Protein AF-A0A9W6HVS0-F1 (afdb_monomer_lite)

pLDDT: mean 80.98, std 13.02, range [47.84, 93.44]

Sequence (74 aa):
MSESDKTTASEIGTVGDALTVRTLGNVALVLAVAVAVFALILYQEISTNALLGMLILTGVGVGLRIEAAVRLRG

Foldseek 3Di:
DDPVVVVVVVLVVLLVVLVVLLVQLVVLQVVLVVLVVVCCVPPVDQDPVSVVSSVVSNVSSVVSNVVSVVSNVD

Secondary structure (DSSP, 8-state):
--HHHHHHHHHHHHHHHHHHHHHHHHHHHHHHHHHHHHHHHHHSS--HHHHHHHHHHHHHHHHHHHHHHHHTT-

Organism: NCBI:txid47481

Radius of gyration: 17.92 Å; chains: 1; bounding box: 50×18×44 Å

Structure (mmCIF, N/CA/C/O backbone):
data_AF-A0A9W6HVS0-F1
#
_entry.id   AF-A0A9W6HVS0-F1
#
loop_
_atom_site.group_PDB
_atom_site.id
_atom_site.type_symbol
_atom_site.label_atom_id
_atom_site.label_alt_id
_atom_site.label_comp_id
_atom_site.label_asym_id
_atom_site.label_entity_id
_atom_site.label_seq_id
_atom_site.pdbx_PDB_ins_code
_atom_site.Cartn_x
_atom_site.Cartn_y
_atom_site.Cartn_z
_atom_site.occupancy
_atom_site.B_iso_or_equiv
_atom_site.auth_seq_id
_atom_site.auth_comp_id
_atom_site.auth_asym_id
_atom_site.auth_atom_id
_atom_site.pdbx_PDB_model_num
ATOM 1 N N . MET A 1 1 ? 34.791 -7.945 -26.510 1.00 47.84 1 MET A N 1
ATOM 2 C CA . MET A 1 1 ? 33.861 -8.066 -25.367 1.00 47.84 1 MET A CA 1
ATOM 3 C C . MET A 1 1 ? 32.558 -7.442 -25.831 1.00 47.84 1 MET A C 1
ATOM 5 O O . MET A 1 1 ? 32.580 -6.271 -26.182 1.00 47.84 1 MET A O 1
ATOM 9 N N . SER A 1 2 ? 31.534 -8.266 -26.053 1.00 48.50 2 SER A N 1
ATOM 10 C CA . SER A 1 2 ? 30.413 -7.960 -26.950 1.00 48.50 2 SER A CA 1
ATOM 11 C C . SER A 1 2 ? 29.487 -6.891 -26.365 1.00 48.50 2 SER A C 1
ATOM 13 O O . SER A 1 2 ? 28.955 -7.060 -25.272 1.00 48.50 2 SER A O 1
ATOM 15 N N . GLU A 1 3 ? 29.279 -5.799 -27.098 1.00 54.78 3 GLU A N 1
ATOM 16 C CA . GLU A 1 3 ? 28.339 -4.720 -26.755 1.00 54.78 3 GLU A CA 1
ATOM 17 C C . GLU A 1 3 ? 26.898 -5.255 -26.608 1.00 54.78 3 GLU A C 1
ATOM 19 O O . GLU A 1 3 ? 26.138 -4.773 -25.774 1.00 54.78 3 GLU A O 1
ATOM 24 N N . SER A 1 4 ? 26.588 -6.362 -27.298 1.00 53.38 4 SER A N 1
ATOM 25 C CA . SER A 1 4 ? 25.313 -7.090 -27.227 1.00 53.38 4 SER A CA 1
ATOM 26 C C . SER A 1 4 ? 25.022 -7.752 -25.869 1.00 53.38 4 SER A C 1
ATOM 28 O O . SER A 1 4 ? 23.854 -7.906 -25.512 1.00 53.38 4 SER A O 1
ATOM 30 N N . ASP A 1 5 ? 26.042 -8.127 -25.087 1.00 52.94 5 ASP A N 1
ATOM 31 C CA . ASP A 1 5 ? 25.829 -8.721 -23.752 1.00 52.94 5 ASP A CA 1
ATOM 32 C C . ASP A 1 5 ? 25.445 -7.659 -22.713 1.00 52.94 5 ASP A C 1
ATOM 34 O O . ASP A 1 5 ? 24.707 -7.936 -21.766 1.00 52.94 5 ASP A O 1
ATOM 38 N N . LYS A 1 6 ? 25.908 -6.416 -22.895 1.00 55.22 6 LYS A N 1
ATOM 39 C CA . LYS A 1 6 ? 25.611 -5.305 -21.981 1.00 55.22 6 LYS A CA 1
ATOM 40 C C . LYS A 1 6 ? 24.178 -4.801 -22.133 1.00 55.22 6 LYS A C 1
ATOM 42 O O . LYS A 1 6 ? 23.530 -4.531 -21.124 1.00 55.22 6 LYS A O 1
ATOM 47 N N . THR A 1 7 ? 23.681 -4.703 -23.3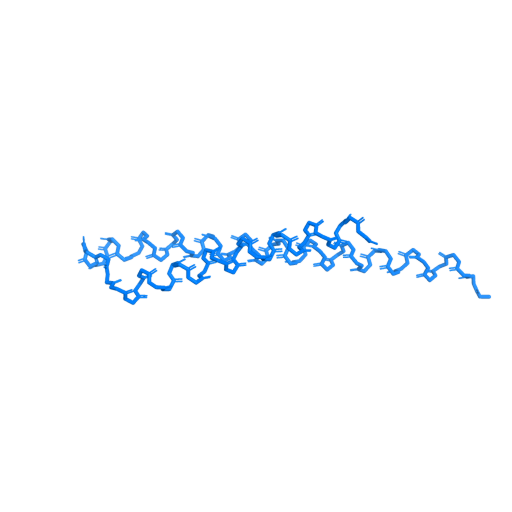65 1.00 56.31 7 THR A N 1
ATOM 48 C CA . THR A 1 7 ? 22.315 -4.236 -23.650 1.00 56.31 7 THR A CA 1
ATOM 49 C C . THR A 1 7 ? 21.278 -5.203 -23.084 1.00 56.31 7 THR A C 1
ATOM 51 O O . THR A 1 7 ? 20.380 -4.790 -22.357 1.00 56.31 7 THR A O 1
ATOM 54 N N . THR A 1 8 ? 21.482 -6.505 -23.299 1.00 57.34 8 THR A N 1
ATOM 55 C CA . THR A 1 8 ? 20.566 -7.556 -22.831 1.00 57.34 8 THR A CA 1
ATOM 56 C C . THR A 1 8 ? 20.534 -7.651 -21.300 1.00 57.34 8 THR A C 1
ATOM 58 O O . THR A 1 8 ? 19.467 -7.764 -20.702 1.00 57.34 8 THR A O 1
ATOM 61 N N . ALA A 1 9 ? 21.688 -7.543 -20.631 1.00 59.88 9 ALA A N 1
ATOM 62 C CA . ALA A 1 9 ? 21.749 -7.541 -19.167 1.00 59.88 9 ALA A CA 1
ATOM 63 C C . ALA A 1 9 ? 21.091 -6.293 -18.543 1.00 59.88 9 ALA A C 1
ATOM 65 O O . ALA A 1 9 ? 20.445 -6.395 -17.499 1.00 59.88 9 ALA A O 1
ATOM 66 N N . SER A 1 10 ? 21.221 -5.129 -19.190 1.00 59.25 10 SER A N 1
ATOM 67 C CA . SER A 1 10 ? 20.590 -3.880 -18.747 1.00 59.25 10 SER A CA 1
ATOM 68 C C . SER A 1 10 ? 19.068 -3.910 -18.920 1.00 59.25 10 SER A C 1
ATOM 70 O O . SER A 1 10 ? 18.344 -3.478 -18.025 1.00 59.25 10 SER A O 1
ATOM 72 N N . GLU A 1 11 ? 18.560 -4.461 -20.024 1.00 59.44 11 GLU A N 1
ATOM 73 C CA . GLU A 1 11 ? 17.116 -4.624 -20.248 1.00 59.44 11 GLU A CA 1
ATOM 74 C C . GLU A 1 11 ? 16.497 -5.632 -19.270 1.00 59.44 11 GLU A C 1
ATOM 76 O O . GLU A 1 11 ? 15.465 -5.347 -18.665 1.00 59.44 11 GLU A O 1
ATOM 81 N N . ILE A 1 12 ? 17.154 -6.774 -19.028 1.00 61.47 12 ILE A N 1
ATOM 82 C CA . ILE A 1 12 ? 16.687 -7.774 -18.051 1.00 61.47 12 ILE A CA 1
ATOM 83 C C . ILE A 1 12 ? 16.653 -7.184 -16.631 1.00 61.47 12 ILE A C 1
ATOM 85 O O . ILE A 1 12 ? 15.685 -7.409 -15.900 1.00 61.47 12 ILE A O 1
ATOM 89 N N . GLY A 1 13 ? 17.662 -6.392 -16.249 1.00 63.44 13 GLY A N 1
ATOM 90 C CA . GLY A 1 13 ? 17.679 -5.677 -14.968 1.00 63.44 13 GLY A CA 1
ATOM 91 C C . GLY A 1 13 ? 16.536 -4.663 -14.838 1.00 63.44 13 GLY A C 1
ATOM 92 O O . GLY A 1 13 ? 15.855 -4.623 -13.817 1.00 63.44 13 GLY A O 1
ATOM 93 N N . THR A 1 14 ? 16.253 -3.911 -15.904 1.00 69.88 14 THR A N 1
ATOM 94 C CA . THR A 1 14 ? 15.205 -2.874 -15.916 1.00 69.88 14 THR A CA 1
ATOM 95 C C . THR A 1 14 ? 13.797 -3.477 -15.846 1.00 69.88 14 THR A C 1
ATOM 97 O O . THR A 1 14 ? 12.943 -2.999 -15.095 1.00 69.88 14 THR A O 1
ATOM 100 N N . VAL A 1 15 ? 13.560 -4.586 -16.554 1.00 71.12 15 VAL A N 1
ATOM 101 C CA . VAL A 1 15 ? 12.292 -5.333 -16.500 1.00 71.12 15 VAL A CA 1
ATOM 102 C C . VAL A 1 15 ? 12.094 -5.995 -15.130 1.00 71.12 15 VAL A C 1
ATOM 104 O O . VAL A 1 15 ? 10.988 -5.951 -14.583 1.00 71.12 15 VAL A O 1
ATOM 107 N N . GLY A 1 16 ? 13.151 -6.568 -14.542 1.00 74.94 16 GLY A N 1
ATOM 108 C CA . GLY A 1 16 ? 13.121 -7.155 -13.196 1.00 74.94 16 GLY A CA 1
ATOM 109 C C . GLY A 1 16 ? 12.799 -6.131 -12.102 1.00 74.94 16 GLY A C 1
ATOM 110 O O . GLY A 1 16 ? 11.942 -6.372 -11.244 1.00 74.94 16 GLY A O 1
ATOM 111 N N . ASP A 1 17 ? 13.403 -4.947 -12.180 1.00 79.19 17 ASP A N 1
ATOM 112 C CA . ASP A 1 17 ? 13.114 -3.838 -11.271 1.00 79.19 17 ASP A CA 1
ATOM 113 C C . ASP A 1 17 ? 11.679 -3.330 -11.437 1.00 79.19 17 ASP A C 1
ATOM 115 O O . ASP A 1 17 ? 10.979 -3.101 -10.449 1.00 79.19 17 ASP A O 1
ATOM 119 N N . ALA A 1 18 ? 11.185 -3.211 -12.670 1.00 80.75 18 ALA A N 1
ATOM 120 C CA . ALA A 1 18 ? 9.813 -2.780 -12.915 1.00 80.75 18 ALA A CA 1
ATOM 121 C C . ALA A 1 18 ? 8.773 -3.779 -12.374 1.00 80.75 18 ALA A C 1
ATOM 123 O O . ALA A 1 18 ? 7.761 -3.376 -11.792 1.00 80.75 18 ALA A O 1
ATOM 124 N N . LEU A 1 19 ? 9.023 -5.086 -12.500 1.00 84.50 19 LEU A N 1
ATOM 125 C CA . LEU A 1 19 ? 8.177 -6.126 -11.903 1.00 84.50 19 LEU A CA 1
ATOM 126 C C . LEU A 1 19 ? 8.197 -6.073 -10.369 1.00 84.50 19 LEU A C 1
ATOM 128 O O . LEU A 1 19 ? 7.150 -6.242 -9.733 1.00 84.50 19 LEU A O 1
ATOM 132 N N . THR A 1 20 ? 9.352 -5.780 -9.774 1.00 88.06 20 THR A N 1
ATOM 133 C CA . THR A 1 20 ? 9.498 -5.607 -8.322 1.00 88.06 20 THR A CA 1
ATOM 134 C C . THR A 1 20 ? 8.690 -4.408 -7.828 1.00 88.06 20 THR A C 1
ATOM 136 O O . THR A 1 20 ? 7.869 -4.545 -6.919 1.00 88.06 20 THR A O 1
ATOM 139 N N . VAL A 1 21 ? 8.829 -3.253 -8.483 1.00 85.62 21 VAL A N 1
ATOM 140 C CA . VAL A 1 21 ? 8.073 -2.028 -8.171 1.00 85.62 21 VAL A CA 1
ATOM 141 C C . VAL A 1 21 ? 6.564 -2.264 -8.316 1.00 85.62 21 VAL A C 1
ATOM 143 O O . VAL A 1 21 ? 5.782 -1.901 -7.434 1.00 85.62 21 VAL A O 1
ATOM 146 N N . ARG A 1 22 ? 6.131 -2.961 -9.374 1.00 87.56 22 ARG A N 1
ATOM 147 C CA . ARG A 1 22 ? 4.721 -3.336 -9.566 1.00 87.56 22 ARG A CA 1
ATOM 148 C C . ARG A 1 22 ? 4.201 -4.226 -8.437 1.00 87.56 22 ARG A C 1
ATOM 150 O O . ARG A 1 22 ? 3.067 -4.049 -7.988 1.00 87.56 22 ARG A O 1
ATOM 157 N N . THR A 1 23 ? 5.015 -5.178 -7.987 1.00 91.25 23 THR A N 1
ATOM 158 C CA . THR A 1 23 ? 4.668 -6.100 -6.897 1.00 91.25 23 THR A CA 1
ATOM 159 C C . THR A 1 23 ? 4.536 -5.354 -5.57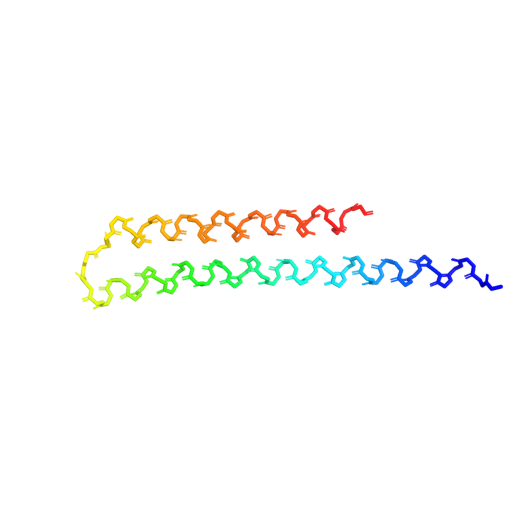4 1.00 91.25 23 THR A C 1
ATOM 161 O O . THR A 1 23 ? 3.532 -5.525 -4.886 1.00 91.25 23 THR A O 1
ATOM 164 N N . LEU A 1 24 ? 5.468 -4.452 -5.260 1.00 90.88 24 LEU A N 1
ATOM 165 C CA . LEU A 1 24 ? 5.374 -3.572 -4.091 1.00 90.88 24 LEU A CA 1
ATOM 166 C C . LEU A 1 24 ? 4.108 -2.707 -4.134 1.00 90.88 24 LEU A C 1
ATOM 168 O O . LEU A 1 24 ? 3.401 -2.598 -3.132 1.00 90.88 24 LEU A O 1
ATOM 172 N N . GLY A 1 25 ? 3.757 -2.174 -5.309 1.00 87.50 25 GLY A N 1
ATOM 173 C CA . GLY A 1 25 ? 2.513 -1.431 -5.499 1.00 87.50 25 GLY A CA 1
ATOM 174 C C . GLY A 1 25 ? 1.257 -2.266 -5.215 1.00 87.50 25 GLY A C 1
ATOM 175 O O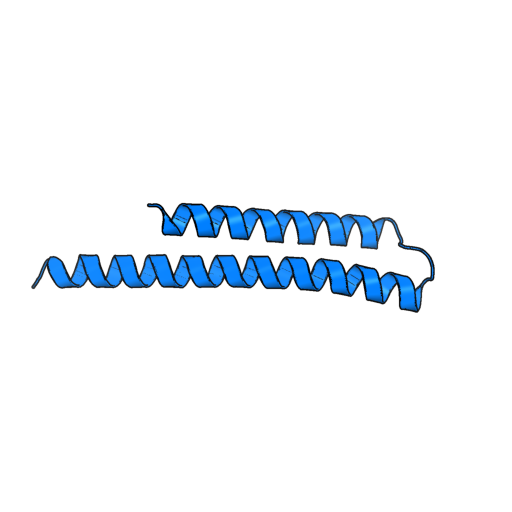 . GLY A 1 25 ? 0.306 -1.786 -4.597 1.00 87.50 25 GLY A O 1
ATOM 176 N N . ASN A 1 26 ? 1.255 -3.544 -5.608 1.00 91.75 26 ASN A N 1
ATOM 177 C CA . ASN A 1 26 ? 0.174 -4.475 -5.276 1.00 91.75 26 ASN A CA 1
ATOM 178 C C . ASN A 1 26 ? 0.095 -4.764 -3.776 1.00 91.75 26 ASN A C 1
ATOM 180 O O . ASN A 1 26 ? -1.003 -4.746 -3.224 1.00 91.75 26 ASN A O 1
ATOM 184 N N . VAL A 1 27 ? 1.234 -5.000 -3.125 1.00 92.25 27 VAL A N 1
ATOM 185 C CA . VAL A 1 27 ? 1.297 -5.245 -1.678 1.00 92.25 27 VAL A CA 1
ATOM 186 C C . VAL A 1 27 ? 0.741 -4.048 -0.910 1.00 92.25 27 VAL A C 1
ATOM 188 O O . VAL A 1 27 ? -0.098 -4.237 -0.035 1.00 92.25 27 VAL A O 1
ATOM 191 N N . ALA A 1 28 ? 1.122 -2.822 -1.276 1.00 89.31 28 ALA A N 1
ATOM 192 C CA . ALA A 1 28 ? 0.611 -1.608 -0.640 1.00 89.31 28 ALA A CA 1
ATOM 193 C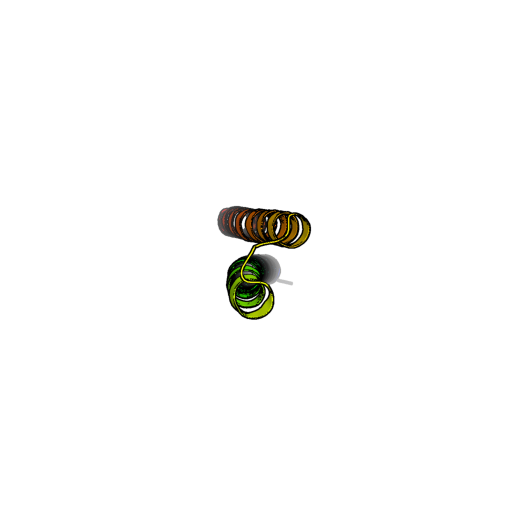 C . ALA A 1 28 ? -0.923 -1.494 -0.737 1.00 89.31 28 ALA A C 1
ATOM 195 O O . ALA A 1 28 ? -1.584 -1.178 0.250 1.00 89.31 28 ALA A O 1
ATOM 196 N N . LEU A 1 29 ? -1.508 -1.830 -1.891 1.00 89.19 29 LEU A N 1
ATOM 197 C CA . LEU A 1 29 ? -2.964 -1.834 -2.073 1.00 89.19 29 LEU A CA 1
ATOM 198 C C . LEU A 1 29 ? -3.666 -2.935 -1.273 1.00 89.19 29 LEU A C 1
ATOM 200 O O . LEU A 1 29 ? -4.707 -2.678 -0.673 1.00 89.19 29 LEU A O 1
ATOM 204 N N . VAL A 1 30 ? -3.099 -4.142 -1.222 1.00 93.25 30 VAL A N 1
ATOM 205 C CA . VAL A 1 30 ? -3.638 -5.225 -0.384 1.00 93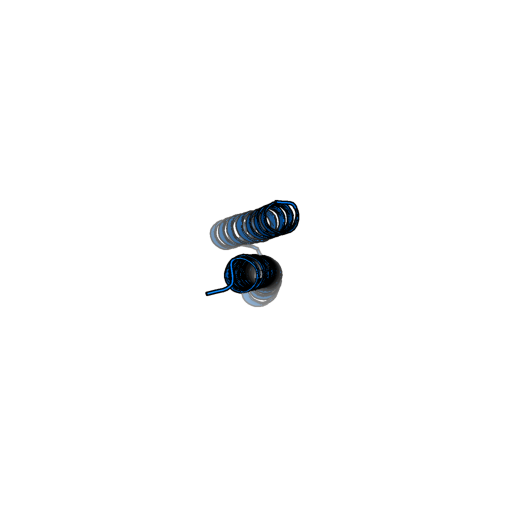.25 30 VAL A CA 1
ATOM 206 C C . VAL A 1 30 ? -3.580 -4.840 1.093 1.00 93.25 30 VAL A C 1
ATOM 208 O O . VAL A 1 30 ? -4.552 -5.053 1.813 1.00 93.25 30 VAL A O 1
ATOM 211 N N . LEU A 1 31 ? -2.487 -4.216 1.539 1.00 90.19 31 LEU A N 1
ATOM 212 C CA . LEU A 1 31 ? -2.359 -3.713 2.905 1.00 90.19 31 LEU A CA 1
ATOM 213 C C . LEU A 1 31 ? -3.378 -2.612 3.209 1.00 90.19 31 LEU A C 1
ATOM 215 O O . LEU A 1 31 ? -3.956 -2.631 4.290 1.00 90.19 31 LEU A O 1
ATOM 219 N N . ALA A 1 32 ? -3.658 -1.702 2.272 1.00 87.06 32 ALA A N 1
ATOM 220 C CA . ALA A 1 32 ? -4.697 -0.686 2.455 1.00 87.06 32 ALA A CA 1
ATOM 221 C C . ALA A 1 32 ? -6.070 -1.327 2.726 1.00 87.06 32 ALA A C 1
ATOM 223 O O . ALA A 1 32 ? -6.760 -0.948 3.672 1.00 87.06 32 ALA A O 1
ATOM 224 N N . VAL A 1 33 ? -6.437 -2.349 1.944 1.00 90.69 33 VAL A N 1
ATOM 225 C CA . VAL A 1 33 ? -7.685 -3.103 2.142 1.00 90.69 33 VAL A CA 1
ATOM 226 C C . VAL A 1 33 ? -7.660 -3.881 3.459 1.00 90.69 33 VAL A C 1
ATOM 228 O O . VAL A 1 33 ? -8.645 -3.873 4.193 1.00 90.69 33 VAL A O 1
ATOM 231 N N . ALA A 1 34 ? -6.538 -4.519 3.795 1.00 90.44 34 ALA A N 1
ATOM 232 C CA . ALA A 1 34 ? -6.395 -5.260 5.044 1.00 90.44 34 ALA A CA 1
ATOM 233 C C . ALA A 1 34 ? -6.558 -4.347 6.269 1.00 90.44 34 ALA A C 1
ATOM 235 O O . ALA A 1 34 ? -7.276 -4.708 7.197 1.00 90.44 34 ALA A O 1
ATOM 236 N N . VAL A 1 35 ? -5.968 -3.147 6.249 1.00 87.75 35 VAL A N 1
ATOM 237 C CA . VAL A 1 35 ? -6.141 -2.132 7.300 1.00 87.75 35 VAL A CA 1
ATOM 238 C C . VAL A 1 35 ? -7.607 -1.715 7.420 1.00 87.75 35 VAL A C 1
ATOM 240 O O . VAL A 1 35 ? -8.107 -1.631 8.539 1.00 87.75 35 VAL A O 1
ATOM 243 N N . ALA A 1 36 ? -8.314 -1.522 6.301 1.00 85.38 36 ALA A N 1
ATOM 244 C CA . ALA A 1 36 ? -9.743 -1.202 6.304 1.00 85.38 36 ALA A CA 1
ATOM 245 C C . ALA A 1 36 ? -10.567 -2.282 7.017 1.00 85.38 36 ALA A C 1
ATOM 247 O O . ALA A 1 36 ? -11.340 -1.994 7.930 1.00 85.38 36 ALA A O 1
ATOM 248 N N . VAL A 1 37 ? -10.373 -3.539 6.613 1.00 88.38 37 VAL A N 1
ATOM 249 C CA . VAL A 1 37 ? -11.090 -4.693 7.165 1.00 88.38 37 VAL A CA 1
ATOM 250 C C . VAL A 1 37 ? -10.766 -4.868 8.647 1.00 88.38 37 VAL A C 1
ATOM 252 O O . VAL A 1 37 ? -11.669 -5.057 9.457 1.00 88.38 37 VAL A O 1
ATOM 255 N N . PHE A 1 38 ? -9.494 -4.752 9.023 1.00 88.50 38 PHE A N 1
ATOM 256 C CA . PHE A 1 38 ? -9.060 -4.905 10.408 1.00 88.50 38 PHE A CA 1
ATOM 257 C C . PHE A 1 38 ? -9.608 -3.790 11.309 1.00 88.50 38 PHE A C 1
ATOM 259 O O . PHE A 1 38 ? -10.064 -4.063 12.418 1.00 88.50 38 PHE A O 1
ATOM 266 N N . ALA A 1 39 ? -9.634 -2.547 10.817 1.00 86.00 39 ALA A N 1
ATOM 267 C CA . ALA A 1 39 ? -10.229 -1.422 11.530 1.00 86.00 39 ALA A CA 1
ATOM 268 C C . ALA A 1 39 ? -11.735 -1.625 11.760 1.00 86.00 39 ALA A C 1
ATOM 270 O O . ALA A 1 39 ? -12.212 -1.403 12.871 1.00 86.00 39 ALA A O 1
ATOM 271 N N . LEU A 1 40 ? -12.465 -2.110 10.749 1.00 85.00 40 LEU A N 1
ATOM 272 C CA . LEU A 1 40 ? -13.894 -2.417 10.871 1.00 85.00 40 LEU A CA 1
ATOM 273 C C . LEU A 1 40 ? -14.169 -3.542 11.878 1.0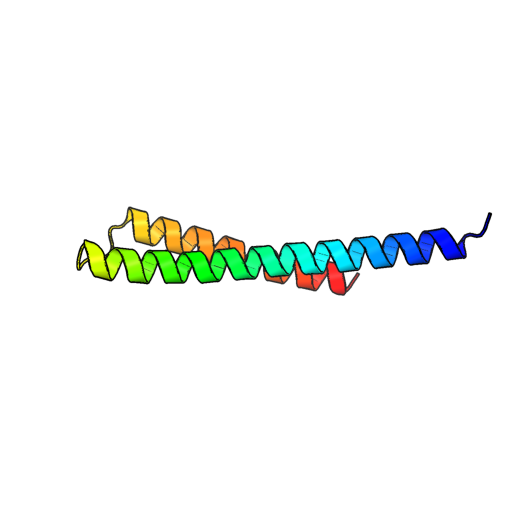0 85.00 40 LEU A C 1
ATOM 275 O O . LEU A 1 40 ? -15.111 -3.433 12.659 1.00 85.00 40 LEU A O 1
ATOM 279 N N . ILE A 1 41 ? -13.342 -4.594 11.891 1.00 87.69 41 ILE A N 1
ATOM 280 C CA . ILE A 1 41 ? -13.487 -5.718 12.830 1.00 87.69 41 ILE A CA 1
ATOM 281 C C . ILE A 1 41 ? -13.238 -5.272 14.276 1.00 87.69 41 ILE A C 1
ATOM 283 O O . ILE A 1 41 ? -13.975 -5.678 15.171 1.00 87.69 41 ILE A O 1
ATOM 287 N N . LEU A 1 42 ? -12.200 -4.466 14.517 1.00 87.12 42 LEU A N 1
ATOM 288 C CA . LEU A 1 42 ? -11.777 -4.123 15.876 1.00 87.12 42 LEU A CA 1
ATOM 289 C C . LEU A 1 42 ? -12.533 -2.950 16.495 1.00 87.12 42 LEU A C 1
ATOM 291 O O . LEU A 1 42 ? -12.787 -2.968 17.697 1.00 87.12 42 LEU A O 1
ATOM 295 N N . TYR A 1 43 ? -12.845 -1.921 15.709 1.00 82.81 43 TYR A N 1
ATOM 296 C CA . TYR A 1 43 ? -13.287 -0.636 16.252 1.00 82.81 43 TYR A CA 1
ATOM 297 C C . TYR A 1 43 ? -14.719 -0.260 15.866 1.00 82.81 43 TYR A C 1
ATOM 299 O O . TYR A 1 43 ? -15.229 0.712 16.411 1.00 82.81 43 TYR A O 1
ATOM 307 N N . GLN A 1 44 ? -15.370 -0.999 14.954 1.00 79.94 44 GLN A N 1
ATOM 308 C CA . GLN A 1 44 ? -16.667 -0.681 14.314 1.00 79.94 44 GLN A CA 1
ATOM 309 C C . GLN A 1 44 ? -16.743 0.678 13.587 1.00 79.94 44 GLN A C 1
ATOM 311 O O . GLN A 1 44 ? -17.578 0.851 12.702 1.00 79.94 44 GLN A O 1
ATOM 316 N N . GLU A 1 45 ? -15.830 1.602 13.874 1.00 82.12 45 GLU A N 1
ATOM 317 C CA . GLU A 1 45 ? -15.627 2.875 13.201 1.00 82.12 45 GLU A CA 1
ATOM 318 C C . GLU A 1 45 ? -14.177 2.992 12.722 1.00 82.12 45 GLU A C 1
ATOM 320 O O . GLU A 1 45 ? -13.224 2.583 13.391 1.00 82.12 45 GLU A O 1
ATOM 325 N N . ILE A 1 46 ? -13.992 3.578 11.540 1.00 81.25 46 ILE A N 1
ATOM 326 C CA . ILE A 1 46 ? -12.659 3.812 10.989 1.00 81.25 46 ILE A CA 1
ATOM 327 C C . ILE A 1 46 ? -12.124 5.120 11.568 1.00 81.25 46 ILE A C 1
ATOM 329 O O . ILE A 1 46 ? -12.603 6.201 11.232 1.00 81.25 46 ILE A O 1
ATOM 333 N N . SER A 1 47 ? -11.093 5.025 12.410 1.00 87.12 47 SER A N 1
ATOM 334 C CA . SER A 1 47 ? -10.417 6.213 12.937 1.00 87.12 47 SER A CA 1
ATOM 335 C C . SER A 1 47 ? -9.764 7.035 11.821 1.00 87.12 47 SER A C 1
ATOM 337 O O . SER A 1 47 ? -9.268 6.487 10.833 1.00 87.12 47 SER A O 1
ATOM 339 N N . THR A 1 48 ? -9.676 8.354 12.007 1.00 90.38 48 THR A N 1
ATOM 340 C CA . THR A 1 48 ? -9.018 9.266 11.055 1.00 90.38 48 THR A CA 1
ATOM 341 C C . THR A 1 48 ? -7.588 8.830 10.727 1.00 90.38 48 THR A C 1
ATOM 343 O O . THR A 1 48 ? -7.172 8.908 9.576 1.00 90.38 48 THR A O 1
ATOM 346 N N . ASN A 1 49 ? -6.847 8.303 11.708 1.00 87.31 49 ASN A N 1
ATOM 347 C CA . ASN A 1 49 ? -5.483 7.808 11.502 1.00 87.31 49 ASN A CA 1
ATOM 348 C C . ASN A 1 49 ? -5.448 6.567 10.600 1.00 87.31 49 ASN A C 1
ATOM 350 O O . ASN A 1 49 ? -4.600 6.485 9.713 1.00 87.31 49 ASN A O 1
ATOM 354 N N . ALA A 1 50 ? -6.377 5.623 10.788 1.00 86.06 50 ALA A N 1
ATOM 355 C CA . ALA A 1 50 ? -6.507 4.470 9.899 1.00 86.06 50 ALA A CA 1
ATOM 356 C C . ALA A 1 50 ? -6.889 4.916 8.481 1.00 86.06 50 ALA A C 1
ATOM 358 O O . ALA A 1 50 ? -6.323 4.432 7.504 1.00 86.06 50 ALA A O 1
ATOM 359 N N . LEU A 1 51 ? -7.785 5.898 8.369 1.00 88.25 51 LEU A N 1
ATOM 360 C CA . LEU A 1 51 ? -8.220 6.485 7.103 1.00 88.25 51 LEU A CA 1
ATOM 361 C C . LEU A 1 51 ? -7.064 7.154 6.347 1.00 88.25 51 LEU A C 1
ATOM 363 O O . LEU A 1 51 ? -6.862 6.887 5.163 1.00 88.25 51 LEU A O 1
ATOM 367 N N . LEU A 1 52 ? -6.243 7.941 7.043 1.00 91.56 52 LEU A N 1
ATOM 368 C CA . LEU A 1 52 ? -5.023 8.532 6.489 1.00 91.56 52 LEU A CA 1
ATOM 369 C C . LEU A 1 52 ? -4.002 7.462 6.083 1.00 91.56 52 LEU A C 1
ATOM 371 O O . LEU A 1 52 ? -3.446 7.539 4.989 1.00 91.56 52 LEU A O 1
ATOM 375 N N . GLY A 1 53 ? -3.793 6.437 6.913 1.00 88.75 53 GLY A N 1
ATOM 376 C CA . GLY A 1 53 ? -2.916 5.311 6.585 1.00 88.75 53 GLY A CA 1
ATOM 377 C C . GLY A 1 53 ? -3.351 4.581 5.310 1.00 88.75 53 GLY A C 1
ATOM 378 O O . GLY A 1 53 ? -2.524 4.310 4.439 1.00 88.75 53 GLY A O 1
ATOM 379 N N . MET A 1 54 ? -4.654 4.336 5.149 1.00 90.81 54 MET A N 1
ATOM 380 C CA . MET A 1 54 ? -5.219 3.737 3.936 1.00 90.81 54 MET A CA 1
ATOM 381 C C . MET A 1 54 ? -5.029 4.621 2.703 1.00 90.81 54 MET A C 1
ATOM 383 O O . MET A 1 54 ? -4.676 4.108 1.641 1.00 90.81 54 MET A O 1
ATOM 387 N N . LEU A 1 55 ? -5.232 5.936 2.828 1.00 91.88 55 LEU A N 1
ATOM 388 C CA . LEU A 1 55 ? -5.018 6.881 1.729 1.00 91.88 55 LEU A CA 1
ATOM 389 C C . LEU A 1 55 ? -3.554 6.900 1.282 1.00 91.88 55 LEU A C 1
ATOM 391 O O . LEU A 1 55 ? -3.287 6.843 0.082 1.00 91.88 55 LEU A O 1
ATOM 395 N N . ILE A 1 56 ? -2.610 6.907 2.227 1.00 93.06 56 ILE A N 1
ATOM 396 C CA . ILE A 1 56 ? -1.173 6.853 1.931 1.00 93.06 56 ILE A CA 1
ATOM 397 C C . ILE A 1 56 ? -0.825 5.542 1.224 1.00 93.06 56 ILE A C 1
ATOM 399 O O . ILE A 1 56 ? -0.220 5.571 0.155 1.00 93.06 56 ILE A O 1
ATOM 403 N N . LEU A 1 57 ? -1.241 4.395 1.769 1.00 91.19 57 LEU A N 1
ATOM 404 C CA . LEU A 1 57 ? -0.967 3.082 1.173 1.00 91.19 57 LEU A CA 1
ATOM 405 C C . LEU A 1 57 ? -1.567 2.947 -0.230 1.00 91.19 57 LEU A C 1
ATOM 407 O O . LEU A 1 57 ? -0.919 2.422 -1.136 1.00 91.19 57 LEU A O 1
ATOM 411 N N . THR A 1 58 ? -2.777 3.468 -0.430 1.00 91.31 58 THR A N 1
ATOM 412 C CA . THR A 1 58 ? -3.436 3.493 -1.740 1.00 91.31 58 THR A CA 1
ATOM 413 C C . THR A 1 58 ? -2.665 4.375 -2.719 1.00 91.31 58 THR A C 1
ATOM 415 O O . THR A 1 58 ? -2.373 3.939 -3.832 1.00 91.31 58 THR A O 1
ATOM 418 N N . GLY A 1 59 ? -2.285 5.586 -2.304 1.00 93.44 59 GLY A N 1
ATOM 419 C CA . GLY A 1 59 ? -1.504 6.515 -3.121 1.00 93.44 59 GLY A CA 1
ATOM 420 C C . GLY A 1 59 ? -0.145 5.941 -3.519 1.00 93.44 59 GLY A C 1
ATOM 421 O O . GLY A 1 59 ? 0.199 5.949 -4.699 1.00 93.44 59 GLY A O 1
ATOM 422 N N . VAL A 1 60 ? 0.586 5.361 -2.563 1.00 92.19 60 VAL A N 1
ATOM 423 C CA . VAL A 1 60 ? 1.858 4.664 -2.810 1.00 92.19 60 VAL A CA 1
ATOM 424 C C . VAL A 1 60 ? 1.649 3.486 -3.761 1.00 92.19 60 VAL A C 1
ATOM 426 O O . VAL A 1 60 ? 2.377 3.352 -4.740 1.00 92.19 60 VAL A O 1
ATOM 429 N N . GLY A 1 61 ? 0.626 2.660 -3.533 1.00 89.25 61 GLY A N 1
ATOM 430 C CA . GLY A 1 61 ? 0.342 1.503 -4.377 1.00 89.25 61 GLY A CA 1
ATOM 431 C C . GLY A 1 61 ? 0.046 1.868 -5.832 1.00 89.25 61 GLY A C 1
ATOM 432 O O . GLY A 1 61 ? 0.565 1.236 -6.756 1.00 89.25 61 GLY A O 1
ATOM 433 N N . VAL A 1 62 ? -0.744 2.922 -6.050 1.00 92.19 62 VAL A N 1
ATOM 434 C CA . VAL A 1 62 ? -1.023 3.465 -7.387 1.00 92.19 62 VAL A CA 1
ATOM 435 C C . VAL A 1 62 ? 0.236 4.080 -8.000 1.00 92.19 62 VAL A C 1
ATOM 437 O O . VAL A 1 62 ? 0.554 3.769 -9.148 1.00 92.19 62 VAL A O 1
ATOM 440 N N . GLY A 1 63 ? 0.981 4.888 -7.242 1.00 90.38 63 GLY A N 1
ATOM 441 C CA . GLY A 1 63 ? 2.212 5.535 -7.699 1.00 90.38 63 GLY A CA 1
ATOM 442 C C . GLY A 1 63 ? 3.258 4.532 -8.184 1.00 90.38 63 GLY A C 1
ATOM 443 O O . GLY A 1 63 ? 3.750 4.654 -9.303 1.00 90.38 63 GLY A O 1
ATOM 444 N N . LEU A 1 64 ? 3.512 3.476 -7.407 1.00 89.44 64 LEU A N 1
ATOM 445 C CA . LEU A 1 64 ? 4.451 2.415 -7.780 1.00 89.44 64 LEU A CA 1
ATOM 446 C C . LEU A 1 64 ? 3.995 1.662 -9.040 1.00 89.44 64 LEU A C 1
ATOM 448 O O . LEU A 1 64 ? 4.804 1.326 -9.897 1.00 89.44 64 LEU A O 1
ATOM 452 N N . ARG A 1 65 ? 2.693 1.425 -9.229 1.00 87.19 65 ARG A N 1
ATOM 453 C CA . ARG A 1 65 ? 2.200 0.805 -10.473 1.00 87.19 65 ARG A CA 1
ATOM 454 C C . ARG A 1 65 ? 2.396 1.699 -11.695 1.00 87.19 65 ARG A C 1
ATOM 456 O O . ARG A 1 65 ? 2.693 1.177 -12.768 1.00 87.19 65 ARG A O 1
ATOM 463 N N . ILE A 1 66 ? 2.226 3.013 -11.543 1.00 89.75 66 ILE A N 1
ATOM 464 C CA . ILE A 1 66 ? 2.503 3.985 -12.608 1.00 89.75 66 ILE A CA 1
ATOM 465 C C . ILE A 1 66 ? 3.999 3.983 -12.920 1.00 89.75 66 ILE A C 1
ATOM 467 O O . ILE A 1 66 ? 4.372 3.869 -14.083 1.00 89.75 66 ILE A O 1
ATOM 471 N N . GLU A 1 67 ? 4.854 4.028 -11.900 1.00 86.75 67 GLU A N 1
ATOM 472 C CA . GLU A 1 67 ? 6.306 3.979 -12.066 1.00 86.75 67 GLU A CA 1
ATOM 473 C C . GLU A 1 67 ? 6.756 2.696 -12.773 1.00 86.75 67 GLU A C 1
ATOM 475 O O . GLU A 1 67 ? 7.511 2.755 -13.742 1.00 86.75 67 GLU A O 1
ATOM 480 N N . ALA A 1 68 ? 6.232 1.540 -12.366 1.00 86.75 68 ALA A N 1
ATOM 481 C CA . ALA A 1 68 ? 6.486 0.280 -13.052 1.00 86.75 68 ALA A CA 1
ATOM 482 C C . ALA A 1 68 ? 6.024 0.313 -14.517 1.00 86.75 68 ALA A C 1
ATOM 484 O O . ALA A 1 68 ? 6.717 -0.195 -15.393 1.00 86.75 68 ALA A O 1
ATOM 485 N N . ALA A 1 69 ? 4.874 0.927 -14.809 1.00 82.50 69 ALA A N 1
ATOM 486 C CA . ALA A 1 69 ? 4.387 1.070 -16.178 1.00 82.50 69 ALA A CA 1
ATOM 487 C C . ALA A 1 69 ? 5.265 2.004 -17.027 1.00 82.50 69 ALA A C 1
ATOM 489 O O . ALA A 1 69 ? 5.390 1.772 -18.226 1.00 82.50 69 ALA A O 1
ATOM 490 N N . VAL A 1 70 ? 5.873 3.033 -16.430 1.00 86.50 70 VAL A N 1
ATOM 491 C CA . VAL A 1 70 ? 6.838 3.917 -17.104 1.00 86.50 70 VAL A CA 1
ATOM 492 C C . VAL A 1 70 ? 8.146 3.173 -17.376 1.00 86.50 70 VAL A C 1
ATOM 494 O O . VAL A 1 70 ? 8.622 3.201 -18.505 1.00 86.50 70 VAL A O 1
ATOM 497 N N . ARG A 1 71 ? 8.679 2.442 -16.388 1.00 82.62 71 ARG A N 1
ATOM 498 C CA . ARG A 1 71 ? 9.917 1.647 -16.516 1.00 82.62 71 ARG A CA 1
ATOM 499 C C . ARG A 1 71 ? 9.814 0.485 -17.510 1.00 82.62 71 ARG A C 1
ATOM 501 O O . ARG A 1 71 ? 10.830 0.019 -17.988 1.00 82.62 71 ARG A O 1
ATOM 508 N N . LEU A 1 72 ? 8.606 -0.003 -17.799 1.00 79.06 72 LEU A N 1
ATOM 509 C CA . LEU A 1 72 ? 8.375 -1.025 -18.833 1.00 79.06 72 LEU A CA 1
ATOM 510 C C . LEU A 1 72 ? 8.216 -0.437 -20.246 1.00 79.06 72 LEU A C 1
ATOM 512 O O . LEU A 1 72 ? 8.120 -1.199 -21.204 1.00 79.06 72 LEU A O 1
ATOM 516 N N . ARG A 1 73 ? 8.088 0.890 -20.378 1.00 72.25 73 ARG A N 1
ATOM 517 C CA . ARG A 1 73 ? 7.869 1.584 -21.660 1.00 72.25 73 ARG A CA 1
ATOM 518 C C . ARG A 1 73 ? 9.124 2.253 -22.221 1.00 72.25 73 ARG A C 1
ATOM 520 O O . ARG A 1 73 ? 9.113 2.573 -23.408 1.00 72.25 73 ARG A O 1
ATOM 527 N N . GLY A 1 74 ? 10.119 2.530 -21.382 1.00 57.53 74 GLY A N 1
ATOM 528 C CA . GLY A 1 74 ? 11.416 3.100 -21.758 1.00 57.53 74 GLY A CA 1
ATOM 529 C C . GLY A 1 74 ? 12.533 2.112 -21.488 1.00 57.53 74 GLY A C 1
ATOM 530 O O . GLY A 1 74 ? 13.598 2.304 -22.105 1.00 57.53 74 GLY A O 1
#